Protein 1UHD (pdb70)

CATH classification: 2.40.40.20

Foldseek 3Di:
DDDDDCPDDDPDDDDPDDDPPDDD/DEDALVLCVLQPFDFQAKKWKAWPVPGDIDIDTYDHDPDPLDDDDDDPCPVVDDPQTDMDIGHDDDDDPVCVVVAFGWDFDADSSRHTDDTGRHD

Structure (mmCIF, N/CA/C/O backbone):
data_1UHD
#
_entry.id   1UHD
#
_cell.length_a   81.875
_cell.length_b   81.875
_cell.length_c   93.943
_cell.angle_alpha   90.00
_cell.angle_beta   90.00
_cell.angle_gamma   90.00
#
_symmetry.space_group_name_H-M   'I 4 2 2'
#
loop_
_entity.id
_entity.type
_entity.pdbx_description
1 polymer 'Aspartate 1-decarboxylase beta chain'
2 polymer 'Aspartate 1-decarboxylase alpha chain'
3 water water
#
loop_
_atom_site.group_PDB
_atom_site.id
_atom_site.type_symbol
_atom_site.label_atom_id
_atom_site.label_alt_id
_atom_site.label_comp_id
_atom_site.label_asym_id
_atom_site.label_entity_id
_atom_site.label_seq_id
_atom_site.pdbx_PDB_ins_code
_atom_site.Cartn_x
_atom_site.Cartn_y
_atom_site.Cartn_z
_atom_site.occupancy
_atom_site.B_iso_or_equiv
_atom_site.auth_seq_id
_atom_site.auth_comp_id
_atom_site.auth_asym_id
_atom_site.auth_atom_id
_atom_site.pdbx_PDB_model_num
ATOM 1 N N . MET A 1 1 ? 5.531 76.503 35.737 1.00 32.31 1 MET B N 1
ATOM 2 C CA . MET A 1 1 ? 5.695 76.219 34.281 1.00 32.09 1 MET B CA 1
ATOM 3 C C . MET A 1 1 ? 4.394 75.644 33.738 1.00 32.12 1 MET B C 1
ATOM 4 O O . MET A 1 1 ? 3.815 74.737 34.337 1.00 32.17 1 MET B O 1
ATOM 9 N N . THR A 1 2 ? 3.925 76.179 32.615 1.00 30.12 2 THR B N 1
ATOM 10 C CA . THR A 1 2 ? 2.693 75.692 32.009 1.00 29.97 2 THR B CA 1
ATOM 11 C C . THR A 1 2 ? 2.890 75.362 30.531 1.00 28.53 2 THR B C 1
ATOM 12 O O . THR A 1 2 ? 3.783 75.901 29.876 1.00 25.34 2 THR B O 1
ATOM 16 N N . PHE A 1 3 ? 2.044 74.471 30.022 1.00 26.73 3 PHE B N 1
ATOM 17 C CA . PHE A 1 3 ? 2.094 74.054 28.625 1.00 27.10 3 PHE B CA 1
ATOM 18 C C . PHE A 1 3 ? 0.690 74.100 28.047 1.00 27.65 3 PHE B C 1
ATOM 19 O O . PHE A 1 3 ? -0.278 73.802 28.745 1.00 29.25 3 PHE B O 1
ATOM 27 N N . GLU A 1 4 ? 0.574 74.480 26.778 1.00 25.16 4 GLU B N 1
ATOM 28 C CA . GLU A 1 4 ? -0.733 74.491 26.135 1.00 23.73 4 GLU B CA 1
ATOM 29 C C . GLU A 1 4 ? -1.031 73.034 25.825 1.00 21.16 4 GLU B C 1
ATOM 30 O O . GLU A 1 4 ? -0.231 72.352 25.181 1.00 21.23 4 GLU B O 1
ATOM 36 N N . MET A 1 5 ? -2.175 72.556 26.298 1.00 21.32 5 MET B N 1
ATOM 37 C CA . MET A 1 5 ? -2.575 71.172 26.087 1.00 21.36 5 MET B CA 1
ATOM 38 C C . MET A 1 5 ? -3.943 71.123 25.418 1.00 21.45 5 MET B C 1
ATOM 39 O O . MET A 1 5 ? -4.778 71.997 25.645 1.00 21.18 5 MET B O 1
ATOM 44 N N . LEU A 1 6 ? -4.169 70.105 24.595 1.00 23.14 6 LEU B N 1
ATOM 45 C CA . LEU A 1 6 ? -5.455 69.960 23.928 1.00 24.78 6 LEU B CA 1
ATOM 46 C C . LEU A 1 6 ? -6.507 69.801 25.024 1.00 26.50 6 LEU B C 1
ATOM 47 O O . LEU A 1 6 ? -6.474 68.831 25.789 1.00 24.32 6 LEU B O 1
ATOM 52 N N . TYR A 1 7 ? -7.428 70.757 25.099 1.00 25.56 7 TYR B N 1
ATOM 53 C CA . TYR A 1 7 ? -8.494 70.723 26.095 1.00 26.13 7 TYR B CA 1
ATOM 54 C C . TYR A 1 7 ? -9.691 69.952 25.538 1.00 25.91 7 TYR B C 1
ATOM 55 O O . TYR A 1 7 ? -10.201 69.031 26.179 1.00 23.38 7 TYR B O 1
ATOM 64 N N . SER A 1 8 ? -10.133 70.327 24.339 1.00 23.58 8 SER B N 1
ATOM 65 C CA . SER A 1 8 ? -11.252 69.652 23.692 1.00 23.52 8 SER B CA 1
ATOM 66 C C . SER A 1 8 ? -11.206 69.874 22.185 1.00 24.80 8 SER B C 1
ATOM 67 O O . SER A 1 8 ? -10.477 70.736 21.687 1.00 22.92 8 SER B O 1
ATOM 70 N N . LYS A 1 9 ? -11.980 69.086 21.456 1.00 23.90 9 LYS B N 1
ATOM 71 C CA . LYS A 1 9 ? -12.025 69.236 20.014 1.00 25.60 9 LYS B CA 1
ATOM 72 C C . LYS A 1 9 ? -13.288 68.637 19.444 1.00 25.07 9 LYS B C 1
ATOM 73 O O . LYS A 1 9 ? -13.813 67.644 19.955 1.00 25.73 9 LYS B O 1
ATOM 79 N N . ILE A 1 10 ? -13.780 69.273 18.391 1.00 23.34 10 ILE B N 1
ATOM 80 C CA . ILE A 1 10 ? -14.946 68.804 17.671 1.00 21.63 10 ILE B CA 1
ATOM 81 C C . ILE A 1 10 ? -14.320 68.362 16.361 1.00 23.44 10 ILE B C 1
ATOM 82 O O . ILE A 1 10 ? -13.798 69.183 15.593 1.00 20.50 10 ILE B O 1
ATOM 87 N N . HIS A 1 11 ? -14.364 67.057 16.122 1.00 24.45 11 HIS B N 1
ATOM 88 C CA . HIS A 1 11 ? -13.758 66.457 14.948 1.00 25.00 11 HIS B CA 1
ATOM 89 C C . HIS A 1 11 ? -14.657 66.292 13.727 1.00 27.22 11 HIS B C 1
ATOM 90 O O . HIS A 1 11 ? -15.730 65.685 13.793 1.00 26.93 11 HIS B O 1
ATOM 97 N N . ARG A 1 12 ? -14.189 66.847 12.611 1.00 26.07 12 ARG B N 1
ATOM 98 C CA . ARG A 1 12 ? -14.872 66.784 11.327 1.00 24.96 12 ARG B CA 1
ATOM 99 C C . ARG A 1 12 ? -16.317 67.273 11.271 1.00 26.57 12 ARG B C 1
ATOM 100 O O . ARG A 1 12 ? -17.204 66.568 10.783 1.00 24.62 12 ARG B O 1
ATOM 108 N N . ALA A 1 13 ? -16.544 68.491 11.755 1.00 26.05 13 ALA B N 1
ATOM 109 C CA . ALA A 1 13 ? -17.868 69.095 11.728 1.00 26.44 13 ALA B CA 1
ATOM 110 C C . ALA A 1 13 ? -18.042 69.749 10.360 1.00 26.86 13 ALA B C 1
ATOM 111 O O . ALA A 1 13 ? -17.061 69.987 9.657 1.00 26.62 13 ALA B O 1
ATOM 113 N N . THR A 1 14 ? -19.283 70.036 9.979 1.00 23.52 14 THR B N 1
ATOM 114 C CA . THR A 1 14 ? -19.538 70.652 8.686 1.00 24.53 14 THR B CA 1
ATOM 115 C C . THR A 1 14 ? -19.965 72.107 8.813 1.00 23.61 14 THR B C 1
ATOM 116 O O . THR A 1 14 ? -20.828 72.440 9.626 1.00 22.59 14 THR B O 1
ATOM 120 N N . ILE A 1 15 ? -19.336 72.972 8.018 1.00 23.51 15 ILE B N 1
ATOM 121 C CA . ILE A 1 15 ? -19.671 74.393 8.015 1.00 22.09 15 ILE B CA 1
ATOM 122 C C . ILE A 1 15 ? -21.018 74.507 7.307 1.00 22.29 15 ILE B C 1
ATOM 123 O O . ILE A 1 15 ? -21.139 74.167 6.128 1.00 19.07 15 ILE B O 1
ATOM 128 N N . THR A 1 16 ? -22.029 74.992 8.020 1.00 23.53 16 THR B N 1
ATOM 129 C CA . THR A 1 16 ? -23.360 75.113 7.437 1.00 23.90 16 THR B CA 1
ATOM 130 C C . THR A 1 16 ? -23.650 76.497 6.871 1.00 24.34 16 THR B C 1
ATOM 131 O O . THR A 1 16 ? -24.579 76.667 6.083 1.00 25.91 16 THR B O 1
ATOM 135 N N . ASP A 1 17 ? -22.853 77.486 7.259 1.00 24.27 17 ASP B N 1
ATOM 136 C CA . ASP A 1 17 ? -23.064 78.839 6.767 1.00 26.65 17 ASP B CA 1
ATOM 137 C C . ASP A 1 17 ? -21.830 79.713 6.978 1.00 26.66 17 ASP B C 1
ATOM 138 O O . ASP A 1 17 ? -20.967 79.395 7.792 1.00 25.61 17 ASP B O 1
ATOM 143 N N . ALA A 1 18 ? -21.752 80.811 6.231 1.00 27.66 18 ALA B N 1
ATOM 144 C CA . ALA A 1 18 ? -20.638 81.751 6.339 1.00 29.18 18 ALA B CA 1
ATOM 145 C C . ALA A 1 18 ? -21.187 83.163 6.180 1.00 29.48 18 ALA B C 1
ATOM 146 O O . ALA A 1 18 ? -22.071 83.400 5.360 1.00 31.08 18 ALA B O 1
ATOM 148 N N . ASN A 1 19 ? -20.662 84.095 6.969 1.00 29.44 19 ASN B N 1
ATOM 149 C CA . ASN A 1 19 ? -21.120 85.479 6.931 1.00 29.49 19 ASN B CA 1
ATOM 150 C C . ASN A 1 19 ? -19.938 86.447 6.970 1.00 27.59 19 ASN B C 1
ATOM 151 O O . ASN A 1 19 ? -19.497 86.861 8.046 1.00 28.10 19 ASN B O 1
ATOM 156 N N . LEU A 1 20 ? -19.430 86.813 5.798 1.00 26.66 20 LEU B N 1
ATOM 157 C CA . LEU A 1 20 ? -18.289 87.721 5.722 1.00 27.07 20 LEU B CA 1
ATOM 158 C C . LEU A 1 20 ? -18.524 89.053 6.427 1.00 29.31 20 LEU B C 1
ATOM 159 O O . LEU A 1 20 ? -17.684 89.513 7.198 1.00 29.32 20 LEU B O 1
ATOM 164 N N . ASN A 1 21 ? -19.663 89.677 6.163 1.00 31.60 21 ASN B N 1
ATOM 165 C CA . ASN A 1 21 ? -19.945 90.969 6.768 1.00 36.39 21 ASN B CA 1
ATOM 166 C C . ASN A 1 21 ? -20.820 90.911 8.014 1.00 39.67 21 ASN B C 1
ATOM 167 O O . ASN A 1 21 ? -21.713 91.737 8.211 1.00 39.40 21 ASN B O 1
ATOM 172 N N . TYR A 1 22 ? -20.535 89.929 8.861 1.00 42.94 22 TYR B N 1
ATOM 173 C CA . TYR A 1 22 ? -21.251 89.739 10.114 1.00 47.30 22 TYR B CA 1
ATOM 174 C C . TYR A 1 22 ? -21.079 90.980 10.986 1.00 49.95 22 TYR B C 1
ATOM 175 O O . TYR A 1 22 ? -20.066 91.677 10.895 1.00 49.91 22 TYR B O 1
ATOM 184 N N . ILE A 1 23 ? -22.070 91.254 11.828 1.00 52.09 23 ILE B N 1
ATOM 185 C CA . ILE A 1 23 ? -22.008 92.403 12.722 1.00 53.87 23 ILE B CA 1
ATOM 186 C C . ILE A 1 23 ? -22.342 91.960 14.144 1.00 54.99 23 ILE B C 1
ATOM 187 O O . ILE A 1 23 ? -23.427 91.438 14.401 1.00 55.42 23 ILE B O 1
ATOM 192 N N . GLY A 1 24 ? -21.396 92.160 15.060 1.00 55.94 24 GLY B N 1
ATOM 193 C CA . GLY A 1 24 ? -21.606 91.776 16.446 1.00 56.61 24 GLY B CA 1
ATOM 194 C C . GLY A 1 24 ? -20.326 91.367 17.155 1.00 57.28 24 GLY B C 1
ATOM 195 O O . GLY A 1 24 ? -19.264 91.310 16.497 1.00 57.99 24 GLY B O 1
ATOM 202 N N . ILE B 2 2 ? -16.867 82.233 15.101 1.00 25.01 26 ILE A N 1
ATOM 203 C CA . ILE B 2 2 ? -17.534 81.013 14.699 1.00 23.53 26 ILE A CA 1
ATOM 204 C C . ILE B 2 2 ? -18.695 80.699 15.628 1.00 24.42 26 ILE A C 1
ATOM 205 O O . ILE B 2 2 ? -18.523 80.521 16.838 1.00 24.88 26 ILE A O 1
ATOM 210 N N . THR B 2 3 ? -19.888 80.669 15.045 1.00 25.74 27 THR A N 1
ATOM 211 C CA . THR B 2 3 ? -21.099 80.378 15.793 1.00 26.19 27 THR A CA 1
ATOM 212 C C . THR B 2 3 ? -21.300 78.873 15.798 1.00 25.00 27 THR A C 1
ATOM 213 O O . THR B 2 3 ? -21.443 78.251 14.745 1.00 25.01 27 THR A O 1
ATOM 217 N N . ILE B 2 4 ? -21.292 78.292 16.991 1.00 24.16 28 ILE A N 1
ATOM 218 C CA . ILE B 2 4 ? -21.460 76.856 17.145 1.00 24.83 28 ILE A CA 1
ATOM 219 C C . ILE B 2 4 ? -22.705 76.538 17.967 1.00 26.10 28 ILE A C 1
ATOM 220 O O . ILE B 2 4 ? -22.986 77.201 18.962 1.00 24.56 28 ILE A O 1
ATOM 225 N N . ASP B 2 5 ? -23.441 75.522 17.532 1.00 28.21 29 ASP A N 1
ATOM 226 C CA . ASP B 2 5 ? -24.647 75.079 18.221 1.00 31.37 29 ASP A CA 1
ATOM 227 C C . ASP B 2 5 ? -24.307 74.986 19.708 1.00 31.63 29 ASP A C 1
ATOM 228 O O . ASP B 2 5 ? -23.485 74.162 20.109 1.00 31.54 29 ASP A O 1
ATOM 233 N N . GLU B 2 6 ? -24.927 75.842 20.519 1.00 33.30 30 GLU A N 1
ATOM 234 C CA . GLU B 2 6 ? -24.656 75.863 21.954 1.00 35.21 30 GLU A CA 1
ATOM 235 C C . GLU B 2 6 ? -24.675 74.480 22.587 1.00 34.94 30 GLU A C 1
ATOM 236 O O . GLU B 2 6 ? -23.920 74.209 23.520 1.00 34.85 30 GLU A O 1
ATOM 242 N N . ASP B 2 7 ? -25.526 73.602 22.072 1.00 35.59 31 ASP A N 1
ATOM 243 C CA . ASP B 2 7 ? -25.622 72.247 22.601 1.00 35.87 31 ASP A CA 1
ATOM 244 C C . ASP B 2 7 ? -24.386 71.439 22.216 1.00 35.20 31 ASP A C 1
ATOM 245 O O . ASP B 2 7 ? -23.946 70.560 22.958 1.00 32.72 31 ASP A O 1
ATOM 250 N N . LEU B 2 8 ? -23.824 71.742 21.051 1.00 34.03 32 LEU A N 1
ATOM 251 C CA . LEU B 2 8 ? -22.629 71.048 20.586 1.00 33.45 32 LEU A CA 1
ATOM 252 C C . LEU B 2 8 ? -21.431 71.60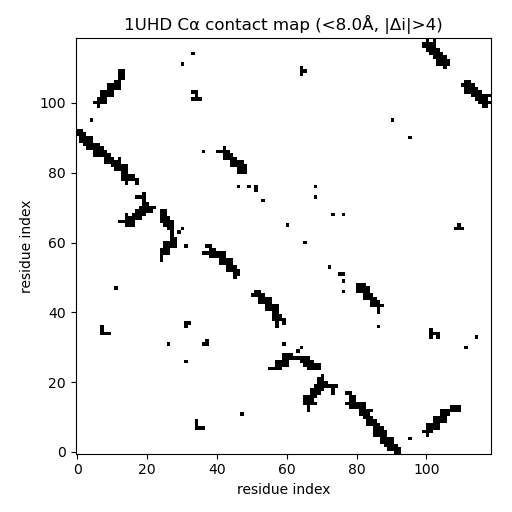7 21.349 1.00 31.51 32 LEU A C 1
ATOM 253 O O . LEU B 2 8 ? -20.561 70.865 21.799 1.00 29.82 32 LEU A O 1
ATOM 258 N N . A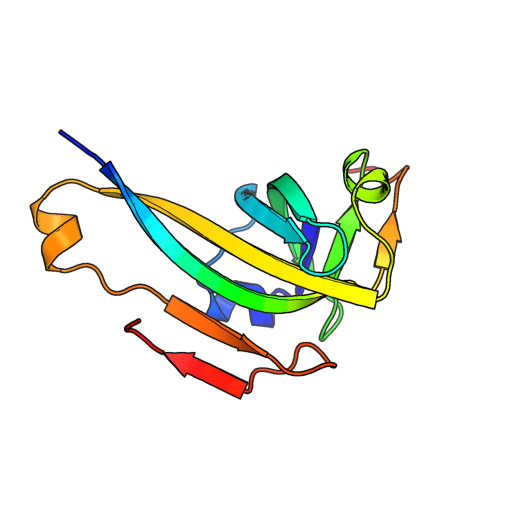LA B 2 9 ? -21.403 72.926 21.496 1.00 31.58 33 ALA A N 1
ATOM 259 C CA . ALA B 2 9 ? -20.321 73.594 22.206 1.00 32.26 33 ALA A CA 1
ATOM 260 C C . ALA B 2 9 ? -20.196 73.061 23.630 1.00 32.73 33 ALA A C 1
ATOM 261 O O . ALA B 2 9 ? -19.094 72.768 24.102 1.00 31.05 33 ALA A O 1
ATOM 263 N N . LYS B 2 10 ? -21.335 72.937 24.308 1.00 34.40 34 LYS A N 1
ATOM 264 C CA . LYS B 2 10 ? -21.367 72.443 25.682 1.00 35.00 34 LYS A CA 1
ATOM 265 C C . LYS B 2 10 ? -20.696 71.079 25.799 1.00 34.09 34 LYS A C 1
ATOM 266 O O . LYS B 2 10 ? -19.938 70.832 26.733 1.00 33.77 34 LYS A O 1
ATOM 272 N N . LEU B 2 11 ? -20.974 70.197 24.846 1.00 34.66 35 LEU A N 1
ATOM 273 C CA . LEU B 2 11 ? -20.388 68.861 24.852 1.00 33.96 35 LEU A CA 1
ATOM 274 C C . LEU B 2 11 ? -18.869 68.910 24.737 1.00 34.28 35 LEU A C 1
ATOM 275 O O . LEU B 2 11 ? -18.170 68.025 25.234 1.00 32.06 35 LEU A O 1
ATOM 280 N N . ALA B 2 12 ? -18.363 69.947 24.077 1.00 32.59 36 ALA A N 1
ATOM 281 C CA . ALA B 2 12 ? -16.928 70.114 23.903 1.00 32.22 36 ALA A CA 1
ATOM 282 C C . ALA B 2 12 ? -16.379 71.054 24.967 1.00 31.48 36 ALA A C 1
ATOM 283 O O . ALA B 2 12 ? -15.221 71.468 24.914 1.00 32.75 36 ALA A O 1
ATOM 285 N N . LYS B 2 13 ? -17.222 71.388 25.936 1.00 31.78 37 LYS A N 1
ATOM 286 C CA . LYS B 2 13 ? -16.845 72.276 27.026 1.00 29.93 37 LYS A CA 1
ATOM 287 C C . LYS B 2 13 ? -16.299 73.621 26.547 1.00 29.36 37 LYS A C 1
ATOM 288 O O . LYS B 2 13 ? -15.405 74.197 27.162 1.00 29.22 37 LYS A O 1
ATOM 294 N N . LEU B 2 14 ? -16.845 74.121 25.445 1.00 27.72 38 LEU A N 1
ATOM 295 C CA . LEU B 2 14 ? -16.421 75.407 24.913 1.00 27.87 38 LEU A CA 1
ATOM 296 C C . LEU B 2 14 ? -17.252 76.502 25.565 1.00 28.16 38 LEU A C 1
ATOM 297 O O . LEU B 2 14 ? -18.451 76.332 25.762 1.00 29.61 38 LE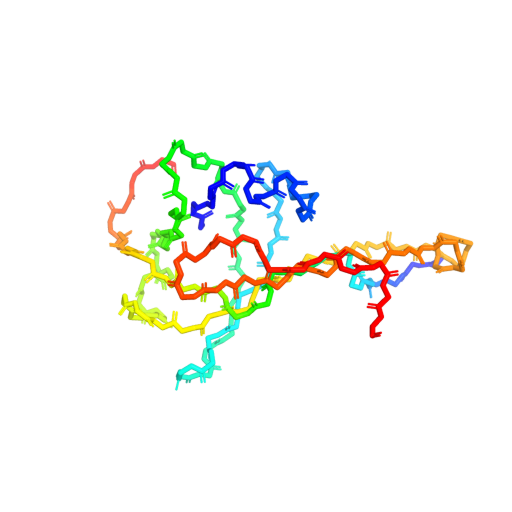U A O 1
ATOM 302 N N . ARG B 2 15 ? -16.615 77.616 25.909 1.00 27.02 39 ARG A N 1
ATOM 303 C CA . ARG B 2 15 ? -17.326 78.733 26.521 1.00 28.09 39 ARG A CA 1
ATOM 304 C C . ARG B 2 15 ? -17.444 79.843 25.483 1.00 28.57 39 ARG A C 1
ATOM 305 O O . ARG B 2 15 ? -16.613 79.940 24.576 1.00 26.49 39 ARG A O 1
ATOM 313 N N . GLU B 2 16 ? -18.472 80.677 25.589 1.00 26.98 40 GLU A N 1
ATOM 314 C CA . GLU B 2 16 ? -18.603 81.744 24.610 1.00 26.31 40 GLU A CA 1
ATOM 315 C C . GLU B 2 16 ? -17.443 82.705 24.803 1.00 24.98 40 GLU A C 1
ATOM 316 O O . GLU B 2 16 ? -17.146 83.105 25.928 1.00 23.95 40 GLU A O 1
ATOM 322 N N . GLY B 2 17 ? -16.778 83.053 23.705 1.00 22.85 41 GLY A N 1
ATOM 323 C CA . GLY B 2 17 ? -15.643 83.957 23.779 1.00 22.15 41 GLY A CA 1
ATOM 324 C C . GLY B 2 17 ? -14.316 83.225 23.899 1.00 21.56 41 GLY A C 1
ATOM 325 O O . GLY B 2 17 ? -13.255 83.852 23.876 1.00 22.12 41 GLY A O 1
ATOM 326 N N . MET B 2 18 ? -14.372 81.899 24.021 1.00 20.06 42 MET A N 1
ATOM 327 C CA . MET B 2 18 ? -13.166 81.079 24.148 1.00 20.58 42 MET A CA 1
ATOM 328 C C . MET B 2 18 ? -12.433 80.980 22.807 1.00 20.06 42 MET A C 1
ATOM 329 O O . MET B 2 18 ? -13.032 80.656 21.777 1.00 19.71 42 MET A O 1
ATOM 334 N N . LYS B 2 19 ? -11.137 81.263 22.823 1.00 20.53 43 LYS A N 1
ATOM 335 C CA . LYS B 2 19 ? -10.344 81.194 21.599 1.00 21.29 43 LYS A CA 1
ATOM 336 C C . LYS B 2 19 ? -10.229 79.745 21.140 1.00 20.45 43 LYS A C 1
ATOM 337 O O . LYS B 2 19 ? -9.944 78.858 21.939 1.00 20.21 43 LYS A O 1
ATOM 343 N N . VAL B 2 20 ? -10.458 79.510 19.852 1.00 20.13 44 VAL A N 1
ATOM 344 C CA . VAL B 2 20 ? -10.348 78.169 19.296 1.00 18.78 44 VAL A CA 1
ATOM 345 C C . VAL B 2 20 ? -9.600 78.176 17.963 1.00 19.80 44 VAL A C 1
ATOM 346 O O . VAL B 2 20 ? -9.603 79.173 17.242 1.00 15.93 44 VAL A O 1
ATOM 350 N N . GLU B 2 21 ? -8.962 77.053 17.651 1.00 19.27 45 GLU A N 1
ATOM 351 C CA . GLU B 2 21 ? -8.236 76.909 16.399 1.00 20.05 45 GLU A CA 1
ATOM 352 C C . GLU B 2 21 ? -9.161 76.172 15.452 1.00 19.12 45 GLU A C 1
ATOM 353 O O . GLU B 2 21 ? -9.793 75.185 15.831 1.00 20.02 45 GLU A O 1
ATOM 359 N N . ILE B 2 22 ? -9.240 76.651 14.219 1.00 16.95 46 ILE A N 1
ATOM 360 C CA . ILE B 2 22 ? -10.090 76.032 13.218 1.00 16.71 46 ILE A CA 1
ATOM 361 C C . ILE B 2 22 ? -9.175 75.531 12.108 1.00 16.40 46 ILE A C 1
ATOM 362 O O . ILE B 2 22 ? -8.311 76.275 11.638 1.00 16.88 46 ILE A O 1
ATOM 367 N N . VAL B 2 23 ? -9.334 74.274 11.708 1.00 14.74 47 VAL A N 1
ATOM 368 C CA . VAL B 2 23 ? -8.542 73.745 10.601 1.00 14.98 47 VAL A CA 1
ATOM 369 C C . VAL B 2 23 ? -9.527 73.142 9.610 1.00 15.41 47 VAL A C 1
ATOM 370 O O . VAL B 2 23 ? -10.369 72.323 9.973 1.00 17.45 47 VAL A O 1
ATOM 374 N N . ASP B 2 24 ? -9.425 73.578 8.363 1.00 14.40 48 ASP A N 1
ATOM 375 C CA . ASP B 2 24 ? -10.319 73.141 7.293 1.00 14.96 48 ASP A CA 1
ATOM 376 C C . ASP B 2 24 ? -9.681 71.984 6.541 1.00 14.61 48 ASP A C 1
ATOM 377 O O . ASP B 2 24 ? -8.647 72.142 5.894 1.00 13.21 48 ASP A O 1
ATOM 382 N N . VAL B 2 25 ? -10.304 70.817 6.642 1.00 14.86 49 VAL A N 1
ATOM 383 C CA . VAL B 2 25 ? -9.820 69.610 5.985 1.00 17.49 49 VAL A CA 1
ATOM 384 C C . VAL B 2 25 ? -9.838 69.693 4.457 1.00 15.34 49 VAL A C 1
ATOM 385 O O . VAL B 2 25 ? -8.952 69.161 3.790 1.00 17.33 49 VAL A O 1
ATOM 389 N N . ASN B 2 26 ? -10.851 70.355 3.910 1.00 14.71 50 ASN A N 1
ATOM 390 C CA . ASN B 2 26 ? -10.986 70.496 2.460 1.00 15.79 50 ASN A CA 1
ATOM 391 C C . ASN B 2 26 ? -9.866 71.306 1.827 1.00 13.39 50 ASN A C 1
ATOM 392 O O . ASN B 2 26 ? -9.250 70.881 0.846 1.00 12.91 50 ASN A O 1
ATOM 397 N N . ASN B 2 27 ? -9.611 72.482 2.387 1.00 14.07 51 ASN A N 1
ATOM 398 C CA . ASN B 2 27 ? -8.609 73.374 1.816 1.00 12.22 51 ASN A CA 1
ATOM 399 C C . ASN B 2 27 ? -7.315 73.540 2.601 1.00 13.15 51 ASN A C 1
ATOM 400 O O . ASN B 2 27 ? -6.397 74.220 2.136 1.00 11.75 51 ASN A O 1
ATOM 405 N N . GLY B 2 28 ? -7.243 72.942 3.786 1.00 11.42 52 GLY A N 1
ATOM 406 C CA . GLY B 2 28 ? -6.033 73.031 4.582 1.00 12.23 52 GLY A CA 1
ATOM 407 C C . GLY B 2 28 ? -5.802 74.322 5.354 1.00 13.09 52 GLY A C 1
ATOM 408 O O . GLY B 2 28 ? -4.779 74.455 6.024 1.00 10.78 52 GLY A O 1
ATOM 409 N N . GLU B 2 29 ? -6.728 75.278 5.262 1.00 12.08 53 GLU A N 1
ATOM 410 C CA . GLU B 2 29 ? -6.576 76.534 5.991 1.00 13.95 53 GLU A CA 1
ATOM 411 C C . GLU B 2 29 ? -6.595 76.305 7.502 1.00 15.99 53 GLU A C 1
ATOM 412 O O . GLU B 2 29 ? -7.352 75.471 8.007 1.00 13.64 53 GLU A O 1
ATOM 418 N N . ARG B 2 30 ? -5.760 77.060 8.211 1.00 14.29 54 ARG A N 1
ATOM 419 C CA . ARG B 2 30 ? -5.664 76.972 9.661 1.00 13.79 54 ARG A CA 1
ATOM 420 C C . ARG B 2 30 ? -5.720 78.404 10.195 1.00 15.14 54 ARG A C 1
ATOM 421 O O . ARG B 2 30 ? -4.945 79.262 9.764 1.00 11.16 54 ARG A O 1
ATOM 429 N N . PHE B 2 31 ? -6.667 78.675 11.091 1.00 15.30 55 PHE A N 1
ATOM 430 C CA . PHE B 2 31 ? -6.803 80.011 11.667 1.00 15.26 55 PHE A CA 1
ATOM 431 C C . PHE B 2 31 ? -7.400 79.946 13.064 1.00 16.62 55 PHE A C 1
ATOM 432 O O . PHE B 2 31 ? -7.880 78.900 13.489 1.00 14.70 55 PHE A O 1
ATOM 440 N N . SER B 2 32 ? -7.337 81.067 13.777 1.00 14.62 56 SER A N 1
ATOM 441 C CA . SER B 2 32 ? -7.873 81.156 15.129 1.00 17.31 56 SER A CA 1
ATOM 442 C C . SER B 2 32 ? -9.029 82.140 15.143 1.00 14.49 56 SER A C 1
ATOM 443 O O . SER B 2 32 ? -9.044 83.086 14.371 1.00 16.88 56 SER A O 1
ATOM 446 N N . THR B 2 33 ? -9.990 81.910 16.030 1.00 15.86 57 THR A N 1
ATOM 447 C CA . THR B 2 33 ? -11.122 82.813 16.185 1.00 17.40 57 THR A CA 1
ATOM 448 C C . THR B 2 33 ? -11.713 82.524 17.568 1.00 18.93 57 THR A C 1
ATOM 449 O O . THR B 2 33 ? -11.050 81.897 18.389 1.00 19.10 57 THR A O 1
ATOM 453 N N . TYR B 2 34 ? -12.921 82.997 17.853 1.00 20.60 58 TYR A N 1
ATOM 454 C CA . TYR B 2 34 ? -13.512 82.722 19.158 1.00 18.92 58 TYR A CA 1
ATOM 455 C C . TYR B 2 34 ? -14.921 82.148 19.001 1.00 21.07 58 TYR A C 1
ATOM 456 O O . TYR B 2 34 ? -15.562 82.307 17.960 1.00 20.49 58 TYR A O 1
ATOM 465 N N . VAL B 2 35 ? -15.387 81.455 20.031 1.00 20.84 59 VAL A N 1
ATOM 466 C CA . VAL B 2 35 ? -16.696 80.818 19.998 1.00 21.39 59 VAL A CA 1
ATOM 467 C C . VAL B 2 35 ? -17.885 81.718 20.331 1.00 22.70 59 VAL A C 1
ATOM 468 O O . VAL B 2 35 ? -17.838 82.519 21.268 1.00 21.09 59 VAL A O 1
ATOM 472 N N . ILE B 2 36 ? -18.943 81.567 19.540 1.00 24.75 60 ILE A N 1
ATOM 473 C CA . ILE B 2 36 ? -20.200 82.278 19.737 1.00 26.84 60 ILE A CA 1
ATOM 474 C C . ILE B 2 36 ? -21.232 81.159 19.831 1.00 28.47 60 ILE A C 1
ATOM 475 O O . ILE B 2 36 ? -21.319 80.316 18.938 1.00 28.42 60 ILE A O 1
ATOM 480 N N . LEU B 2 37 ? -21.992 81.138 20.923 1.00 30.29 61 LEU A N 1
ATOM 481 C CA . LEU B 2 37 ? -23.003 80.105 21.137 1.00 31.11 61 LEU A CA 1
ATOM 482 C C . LEU B 2 37 ? -24.213 80.303 20.232 1.00 32.12 61 LEU A C 1
ATOM 483 O O . LEU B 2 37 ? -24.891 81.330 20.295 1.00 31.65 61 LEU A O 1
ATOM 488 N N . GLY B 2 38 ? -24.478 79.310 19.389 1.00 32.55 62 GLY A N 1
ATOM 489 C CA . GLY B 2 38 ? -25.598 79.401 18.472 1.00 35.80 62 GLY A CA 1
ATOM 490 C C . GLY B 2 38 ? -26.893 78.851 19.032 1.00 37.94 62 GLY A C 1
ATOM 491 O O . GLY B 2 38 ? -26.887 78.017 19.938 1.00 37.37 62 GLY A O 1
ATOM 492 N N . LYS B 2 39 ? -28.010 79.322 18.485 1.00 40.68 63 LYS A N 1
ATOM 493 C CA . LYS B 2 39 ? -29.327 78.881 18.926 1.00 43.50 63 LYS A CA 1
ATOM 494 C C . LYS B 2 39 ? -29.942 77.914 17.922 1.00 43.74 63 LYS A C 1
ATOM 495 O O . LYS B 2 39 ? -30.925 77.237 18.223 1.00 45.11 63 LYS A O 1
ATOM 501 N N . LYS B 2 40 ? -29.362 77.852 16.728 1.00 43.26 64 LYS A N 1
ATOM 502 C CA . LYS B 2 40 ? -29.857 76.952 15.693 1.00 43.33 64 LYS A CA 1
ATOM 503 C C . LYS B 2 40 ? -29.189 75.585 15.816 1.00 43.34 64 LYS A C 1
ATOM 504 O O . LYS B 2 40 ? -27.966 75.483 15.913 1.00 42.55 64 LYS A O 1
ATOM 510 N N . ARG B 2 41 ? -30.005 74.538 15.811 1.00 42.65 65 ARG A N 1
ATOM 511 C CA . ARG B 2 41 ? -29.519 73.170 15.932 1.00 42.92 65 ARG A CA 1
ATOM 512 C C . ARG B 2 41 ? -28.628 72.732 14.768 1.00 41.27 65 ARG A C 1
ATOM 513 O O . ARG B 2 41 ? -28.980 72.911 13.602 1.00 41.10 65 ARG A O 1
ATOM 521 N N . GLY B 2 42 ? -27.475 72.155 15.104 1.00 39.72 66 GLY A N 1
ATOM 522 C CA . GLY B 2 42 ? -26.542 71.674 14.099 1.00 38.59 66 GLY A CA 1
ATOM 523 C C . GLY B 2 42 ? -25.850 72.746 13.278 1.00 37.73 66 GLY A C 1
ATOM 524 O O . GLY B 2 42 ? -25.228 72.451 12.255 1.00 37.23 66 GLY A O 1
ATOM 525 N N . GLU B 2 43 ? -25.942 73.989 13.732 1.00 36.35 67 GLU A N 1
ATOM 526 C CA . GLU B 2 43 ? -25.339 75.106 13.019 1.00 35.65 67 GLU A CA 1
ATOM 527 C C . GLU B 2 43 ? -23.864 75.347 13.331 1.00 32.63 67 GLU A C 1
ATOM 528 O O . GLU B 2 43 ? -23.435 75.284 14.480 1.00 32.64 67 GLU A O 1
ATOM 534 N N . ILE B 2 44 ? -23.100 75.616 12.280 1.00 29.73 68 ILE A N 1
ATOM 535 C CA . ILE B 2 44 ? -21.686 75.940 12.390 1.00 27.09 68 ILE A CA 1
ATOM 536 C C . ILE B 2 44 ? -21.463 77.004 11.329 1.00 25.08 68 ILE A C 1
ATOM 537 O O . ILE B 2 44 ? -21.287 76.702 10.150 1.00 26.05 68 ILE A O 1
ATOM 542 N N . CYS B 2 45 ? -21.494 78.257 11.770 1.00 24.22 69 CYS A N 1
ATOM 543 C CA . CYS B 2 45 ? -21.357 79.401 10.885 1.00 25.01 69 CYS A CA 1
ATOM 544 C C . CYS B 2 45 ? -20.090 80.213 11.125 1.00 23.54 69 CYS A C 1
ATOM 545 O O . CYS B 2 45 ? -19.829 80.658 12.245 1.00 24.52 69 CYS A O 1
ATOM 548 N N . VAL B 2 46 ? -19.307 80.406 10.066 1.00 23.54 70 VAL A N 1
ATOM 549 C CA . VAL B 2 46 ? -18.074 81.186 10.163 1.00 22.06 70 VAL A CA 1
ATOM 550 C C . VAL B 2 46 ? -18.377 82.638 9.780 1.00 22.68 70 VAL A C 1
ATOM 551 O O . VAL B 2 46 ? -18.822 82.923 8.665 1.00 22.47 70 VAL A O 1
ATOM 555 N N . ASN B 2 47 ? -18.131 83.545 10.721 1.00 23.75 71 ASN A N 1
ATOM 556 C CA . ASN B 2 47 ? -18.401 84.967 10.537 1.00 25.65 71 ASN A CA 1
ATOM 557 C C . ASN B 2 47 ? -17.147 85.831 10.435 1.00 25.17 71 ASN A C 1
ATOM 558 O O . ASN B 2 47 ? -16.079 85.466 10.929 1.00 27.15 71 ASN A O 1
ATOM 563 N N . GLY B 2 48 ? -17.288 86.991 9.803 1.00 24.06 72 GLY A N 1
ATOM 564 C CA . GLY B 2 48 ? -16.164 87.901 9.673 1.00 23.24 72 GLY A CA 1
ATOM 565 C C . GLY B 2 48 ? -15.181 87.550 8.571 1.00 21.52 72 GLY A C 1
ATOM 566 O O . GLY B 2 48 ? -15.515 86.842 7.624 1.00 20.40 72 GLY A O 1
ATOM 567 N N . ALA B 2 49 ? -13.962 88.060 8.705 1.00 21.14 73 ALA A N 1
ATOM 568 C CA . ALA B 2 49 ? -12.900 87.822 7.734 1.00 19.96 73 ALA A CA 1
ATOM 569 C C . ALA B 2 49 ? -12.630 86.339 7.498 1.00 17.98 73 ALA A C 1
ATOM 570 O O . ALA B 2 49 ? -12.195 85.944 6.414 1.00 17.93 73 ALA A O 1
ATOM 572 N N . ALA B 2 50 ? -12.893 85.516 8.509 1.00 17.38 74 ALA A N 1
ATOM 573 C CA . ALA B 2 50 ? -12.661 84.076 8.403 1.00 17.95 74 ALA A CA 1
ATOM 574 C C . ALA B 2 50 ? -13.503 83.420 7.320 1.00 16.67 74 ALA A C 1
ATOM 575 O O . ALA B 2 50 ? -13.154 82.346 6.824 1.00 16.97 74 ALA A O 1
ATOM 577 N N . ALA B 2 51 ? -14.614 84.052 6.949 1.00 17.54 75 ALA A N 1
ATOM 578 C CA . ALA B 2 51 ? -15.478 83.488 5.908 1.00 17.71 75 ALA A CA 1
ATOM 579 C C . ALA B 2 51 ? -14.686 83.264 4.623 1.00 17.71 75 ALA A C 1
ATOM 580 O O . ALA B 2 51 ? -15.005 82.389 3.832 1.00 18.07 75 ALA A O 1
ATOM 582 N N . ARG B 2 52 ? -13.643 84.058 4.420 1.00 17.21 76 ARG A N 1
ATOM 583 C CA . ARG B 2 52 ? -12.835 83.922 3.213 1.00 17.04 76 ARG 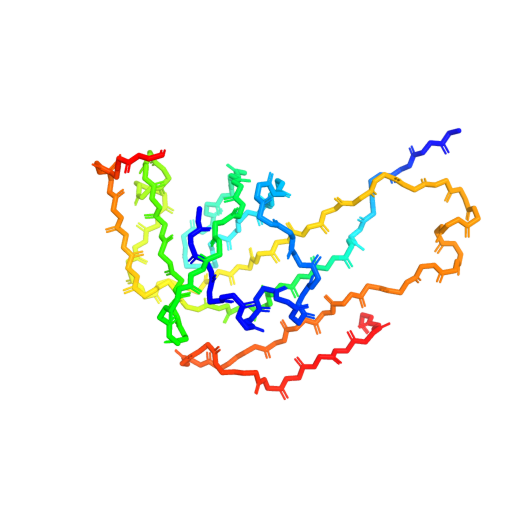A CA 1
ATOM 584 C C . ARG B 2 52 ? -11.886 82.716 3.271 1.00 17.22 76 ARG A C 1
ATOM 585 O O . ARG B 2 52 ? -11.281 82.352 2.261 1.00 16.60 76 ARG A O 1
ATOM 593 N N . LYS B 2 53 ? -11.777 82.090 4.442 1.00 14.12 77 LYS A N 1
ATOM 594 C CA . LYS B 2 53 ? -10.891 80.936 4.621 1.00 16.47 77 LYS A CA 1
ATOM 595 C C . LYS B 2 53 ? -11.617 79.590 4.514 1.00 17.09 77 LYS A C 1
ATOM 596 O O . LYS B 2 53 ? -10.997 78.529 4.655 1.00 15.52 77 LYS A O 1
ATOM 602 N N . VAL B 2 54 ? -12.926 79.625 4.286 1.00 16.45 78 VAL A N 1
ATOM 603 C CA . VAL B 2 54 ? -13.698 78.391 4.202 1.00 15.96 78 VAL A CA 1
ATOM 604 C C . VAL B 2 54 ? -14.805 78.493 3.165 1.00 18.49 78 VAL A C 1
ATOM 605 O O . VAL B 2 54 ? -15.073 79.571 2.634 1.00 16.96 78 VAL A O 1
ATOM 609 N N . ALA B 2 55 ? -15.429 77.356 2.869 1.00 17.16 79 ALA A N 1
ATOM 610 C CA . ALA B 2 55 ? -16.547 77.313 1.935 1.00 18.73 79 ALA A CA 1
ATOM 611 C C . ALA B 2 55 ? -17.646 76.559 2.673 1.00 19.01 79 ALA A C 1
ATOM 612 O O . ALA B 2 55 ? -17.367 75.643 3.450 1.00 17.32 79 ALA A O 1
ATOM 614 N N . ILE B 2 56 ? -18.893 76.959 2.469 1.00 20.15 80 ILE A N 1
ATOM 615 C CA . ILE B 2 56 ? -19.987 76.266 3.134 1.00 22.41 80 ILE A CA 1
ATOM 616 C C . ILE B 2 56 ? -19.899 74.805 2.697 1.00 21.72 80 ILE A C 1
ATOM 617 O O . ILE B 2 56 ? -19.695 74.519 1.520 1.00 23.50 80 ILE A O 1
ATOM 622 N N . GLY B 2 57 ? -20.009 73.885 3.649 1.00 20.72 81 GLY A N 1
ATOM 623 C CA . GLY B 2 57 ? -19.929 72.477 3.309 1.00 21.58 81 GLY A CA 1
ATOM 624 C C . GLY B 2 57 ? -18.583 71.842 3.621 1.00 21.48 81 GLY A C 1
ATOM 625 O O . GLY B 2 57 ? -18.454 70.617 3.586 1.00 17.39 81 GLY A O 1
ATOM 626 N N . ASP B 2 58 ? -17.572 72.658 3.922 1.00 19.51 82 ASP A N 1
ATOM 627 C CA . ASP B 2 58 ? -16.255 72.116 4.239 1.00 20.06 82 ASP A CA 1
ATOM 628 C C . ASP B 2 58 ? -16.292 71.390 5.575 1.00 19.73 82 ASP A C 1
ATOM 629 O O . ASP B 2 58 ? -17.082 71.726 6.459 1.00 21.52 82 ASP A O 1
ATOM 634 N N . VAL B 2 59 ? -15.419 70.400 5.712 1.00 19.61 83 VAL A N 1
ATOM 635 C CA . VAL B 2 59 ? -15.299 69.645 6.951 1.00 20.17 83 VAL A CA 1
ATOM 636 C C . VAL B 2 59 ? -14.199 70.341 7.749 1.00 19.93 83 VAL A C 1
ATOM 637 O O . VAL B 2 59 ? -13.122 70.625 7.213 1.00 18.11 83 VAL A O 1
ATOM 641 N N . VAL B 2 60 ? -14.469 70.631 9.016 1.00 20.51 84 VAL A N 1
ATOM 642 C CA . VAL B 2 60 ? -13.487 71.305 9.850 1.00 20.72 84 VAL A CA 1
ATOM 643 C C . VAL B 2 60 ? -13.265 70.632 11.189 1.00 22.42 84 VAL A C 1
ATOM 644 O O . VAL B 2 60 ? -14.074 69.825 11.657 1.00 21.88 84 VAL A O 1
ATOM 648 N N . ILE B 2 61 ? -12.146 70.983 11.801 1.00 19.32 85 ILE A N 1
ATOM 649 C CA . ILE B 2 61 ? -11.804 70.465 13.105 1.00 20.40 85 ILE A CA 1
ATOM 650 C C . ILE B 2 61 ? -11.640 71.693 13.983 1.00 19.75 85 ILE A C 1
ATOM 651 O O . ILE B 2 61 ? -10.895 72.619 13.648 1.00 18.86 85 ILE A O 1
ATOM 656 N N . ILE B 2 62 ? -12.379 71.709 15.086 1.00 19.02 86 ILE A N 1
ATOM 657 C CA . ILE B 2 62 ? -12.359 72.819 16.025 1.00 18.35 86 ILE A CA 1
ATOM 658 C C . ILE B 2 62 ? -11.624 72.373 17.275 1.00 19.45 86 ILE A C 1
ATOM 659 O O . ILE B 2 62 ? -12.030 71.415 17.929 1.00 19.86 86 ILE A O 1
ATOM 664 N N . LEU B 2 63 ? -10.541 73.067 17.611 1.00 19.28 87 LEU A N 1
ATOM 665 C CA . LEU B 2 63 ? -9.755 72.688 18.773 1.00 20.45 87 LEU A CA 1
ATOM 666 C C . LEU B 2 63 ? -9.625 73.774 19.833 1.00 21.00 87 LEU A C 1
ATOM 667 O O . LEU B 2 63 ? -9.511 74.962 19.524 1.00 17.37 87 LEU A O 1
ATOM 672 N N . ALA B 2 64 ? -9.653 73.350 21.092 1.00 19.67 88 ALA A N 1
ATOM 673 C CA . ALA B 2 64 ? -9.500 74.264 22.216 1.00 20.32 88 ALA A CA 1
ATOM 674 C C . ALA B 2 64 ? -8.299 73.794 23.027 1.00 21.41 88 ALA A C 1
ATOM 675 O O . ALA B 2 64 ? -8.183 72.608 23.338 1.00 20.19 88 ALA A O 1
ATOM 677 N N . TYR B 2 65 ? -7.403 74.721 23.347 1.00 20.68 89 TYR A N 1
ATOM 678 C CA . TYR B 2 65 ? -6.220 74.414 24.141 1.00 22.98 89 TYR A CA 1
ATOM 679 C C . TYR B 2 65 ? -6.285 75.186 25.450 1.00 23.48 89 TYR A C 1
ATOM 680 O O . TYR B 2 65 ? -6.889 76.254 25.519 1.00 24.01 89 TYR A O 1
ATOM 689 N N . ALA B 2 66 ? -5.661 74.638 26.484 1.00 23.65 90 ALA A N 1
ATOM 690 C CA . ALA B 2 66 ? -5.618 75.290 27.788 1.00 24.74 90 ALA A CA 1
ATOM 691 C C . ALA B 2 66 ? -4.195 75.195 28.337 1.00 23.53 90 ALA A C 1
ATOM 692 O O . ALA B 2 66 ? -3.490 74.222 28.077 1.00 23.84 90 ALA A O 1
ATOM 694 N N . SER B 2 67 ? -3.764 76.214 29.072 1.00 23.09 91 SER A N 1
ATOM 695 C CA . SER B 2 67 ? -2.429 76.207 29.656 1.00 25.42 91 SER A CA 1
ATOM 696 C C . SER B 2 67 ? -2.508 75.486 30.995 1.00 26.21 91 SER A C 1
ATOM 697 O O . SER B 2 67 ? -3.196 75.937 31.907 1.00 26.17 91 SER A O 1
ATOM 700 N N . MET B 2 68 ? -1.802 74.364 31.098 1.00 28.48 92 MET A N 1
ATOM 701 C CA . MET B 2 68 ? -1.814 73.544 32.309 1.00 28.60 92 MET A CA 1
ATOM 702 C C . MET B 2 68 ? -0.434 73.348 32.921 1.00 30.24 92 MET A C 1
ATOM 703 O O . MET B 2 68 ? 0.581 73.402 32.222 1.00 28.58 92 MET A O 1
ATOM 708 N N . ASN B 2 69 ? -0.410 73.107 34.232 1.00 33.52 93 ASN A N 1
ATOM 709 C CA . ASN B 2 69 ? 0.837 72.832 34.929 1.00 34.90 93 ASN A CA 1
ATOM 710 C C . ASN B 2 69 ? 0.957 71.309 34.913 1.00 36.63 93 ASN A C 1
ATOM 711 O O . ASN B 2 69 ? 0.034 70.625 34.468 1.00 34.96 93 ASN A O 1
ATOM 716 N N . GLU B 2 70 ? 2.077 70.779 35.397 1.00 38.53 94 GLU A N 1
ATOM 717 C CA . GLU B 2 70 ? 2.302 69.336 35.393 1.00 40.47 94 GLU A CA 1
ATOM 718 C C . GLU B 2 70 ? 1.226 68.497 36.089 1.00 40.92 94 GLU A C 1
ATOM 719 O O . GLU B 2 70 ? 0.883 67.409 35.617 1.00 41.14 94 GLU A O 1
ATOM 725 N N . ASP B 2 71 ? 0.697 68.987 37.206 1.00 40.25 95 ASP A N 1
ATOM 726 C CA . ASP B 2 71 ? -0.335 68.243 37.925 1.00 39.49 95 ASP A CA 1
ATOM 727 C C . ASP B 2 71 ? -1.631 68.203 37.125 1.00 38.74 95 ASP A C 1
ATOM 728 O O . ASP B 2 71 ? -2.291 67.166 37.038 1.00 37.48 95 ASP A O 1
ATOM 733 N N . GLU B 2 72 ? -1.992 69.339 36.542 1.00 37.89 96 GLU A N 1
ATOM 734 C CA . GLU B 2 72 ? -3.199 69.422 35.736 1.00 37.21 96 GLU A CA 1
ATOM 735 C C . GLU B 2 72 ? -3.077 68.497 34.532 1.00 36.33 96 GLU A C 1
ATOM 736 O O . GLU B 2 72 ? -4.045 67.854 34.131 1.00 37.35 96 GLU A O 1
ATOM 742 N N . ILE B 2 73 ? -1.878 68.427 33.965 1.00 35.49 97 ILE A N 1
ATOM 743 C CA . ILE B 2 73 ? -1.623 67.573 32.810 1.00 35.09 97 ILE A CA 1
ATOM 744 C C . ILE B 2 73 ? -1.871 66.104 33.145 1.00 35.45 97 ILE A C 1
ATOM 745 O O . ILE B 2 73 ? -2.542 65.394 32.398 1.00 34.25 97 ILE A O 1
ATOM 750 N N . ASN B 2 74 ? -1.332 65.655 34.273 1.00 35.43 98 ASN A N 1
ATOM 751 C CA . ASN B 2 74 ? -1.487 64.265 34.686 1.00 36.29 98 ASN A CA 1
ATOM 752 C C . ASN B 2 74 ? -2.931 63.869 34.956 1.00 35.32 98 ASN A C 1
ATOM 753 O O . ASN B 2 74 ? -3.327 62.735 34.696 1.00 35.34 98 ASN A O 1
ATOM 758 N N . ALA B 2 75 ? -3.715 64.804 35.479 1.00 34.51 99 ALA A N 1
ATOM 759 C CA . ALA B 2 75 ? -5.112 64.528 35.784 1.00 34.17 99 ALA A CA 1
ATOM 760 C C . ALA B 2 75 ? -6.041 64.902 34.632 1.00 33.73 99 ALA A C 1
ATOM 761 O O . ALA B 2 75 ? -7.219 64.548 34.642 1.00 32.58 99 ALA A O 1
ATOM 763 N N . HIS B 2 76 ? -5.507 65.603 33.636 1.00 32.72 100 HIS A N 1
ATOM 764 C CA . HIS B 2 76 ? -6.307 66.045 32.494 1.00 33.14 100 HIS A CA 1
ATOM 765 C C . HIS B 2 76 ? -6.860 64.953 31.586 1.00 33.18 100 HIS A C 1
ATOM 766 O O . HIS B 2 76 ? -6.199 63.954 31.306 1.00 31.49 100 HIS A O 1
ATOM 773 N N . LYS B 2 77 ? -8.079 65.183 31.111 1.00 34.09 101 LYS A N 1
ATOM 774 C CA . LYS B 2 77 ? -8.771 64.264 30.212 1.00 35.59 101 LYS A CA 1
ATOM 775 C C . LYS B 2 77 ? -9.459 65.115 29.140 1.00 34.37 101 LYS A C 1
ATOM 776 O O . LYS B 2 77 ? -10.429 65.817 29.423 1.00 34.06 101 LYS A O 1
ATOM 782 N N . PRO B 2 78 ? -8.960 65.069 27.894 1.00 33.97 102 PRO A N 1
ATOM 783 C CA . PRO B 2 78 ? -9.558 65.861 26.813 1.00 32.62 102 PRO A CA 1
ATOM 784 C C . PRO B 2 78 ? -10.935 65.380 26.379 1.00 31.26 102 PRO A C 1
ATOM 785 O O . PRO B 2 78 ? -11.238 64.190 26.441 1.00 32.39 102 PRO A O 1
ATOM 789 N N . SER B 2 79 ? -11.766 66.320 25.947 1.00 31.33 103 SER A N 1
ATOM 790 C CA . SER B 2 79 ? -13.101 65.996 25.477 1.00 30.52 103 SER A CA 1
ATOM 791 C C . SER B 2 79 ? -13.040 65.968 23.963 1.00 30.42 103 SER A C 1
ATOM 792 O O . SER B 2 79 ? -12.962 67.014 23.319 1.00 31.14 103 SER A O 1
ATOM 795 N N . ILE B 2 80 ? -13.060 64.769 23.396 1.00 29.68 104 ILE A N 1
ATOM 796 C CA . ILE B 2 80 ? -13.004 64.618 21.952 1.00 29.21 104 ILE A CA 1
ATOM 797 C C . ILE B 2 80 ? -14.383 64.248 21.431 1.00 29.82 104 ILE A C 1
ATOM 798 O O . ILE B 2 80 ? -14.891 63.157 21.696 1.00 29.06 104 ILE A O 1
ATOM 803 N N . VAL B 2 81 ? -14.989 65.171 20.694 1.00 26.94 105 VAL A N 1
ATOM 804 C CA . VAL B 2 81 ? -16.314 64.953 20.144 1.00 26.44 105 VAL A CA 1
ATOM 805 C C . VAL B 2 81 ? -16.277 64.736 18.636 1.00 28.75 105 VAL A C 1
ATOM 806 O O . VAL B 2 81 ? -15.642 65.493 17.893 1.00 28.31 105 VAL A O 1
ATOM 810 N N . LEU B 2 82 ? -16.947 63.681 18.194 1.00 28.24 106 LEU A N 1
ATOM 811 C CA . LEU B 2 82 ? -17.030 63.360 16.781 1.00 30.21 106 LEU A CA 1
ATOM 812 C C . LEU B 2 82 ? -18.485 63.539 16.376 1.00 30.91 106 LEU A C 1
ATOM 813 O O . LEU B 2 82 ? -19.391 63.123 17.102 1.00 30.02 106 LEU A O 1
ATOM 818 N N . VAL B 2 83 ? -18.712 64.171 15.228 1.00 29.75 107 VAL A N 1
ATOM 819 C CA . VAL B 2 83 ? -20.069 64.399 14.742 1.00 31.06 107 VAL A CA 1
ATOM 820 C C . VAL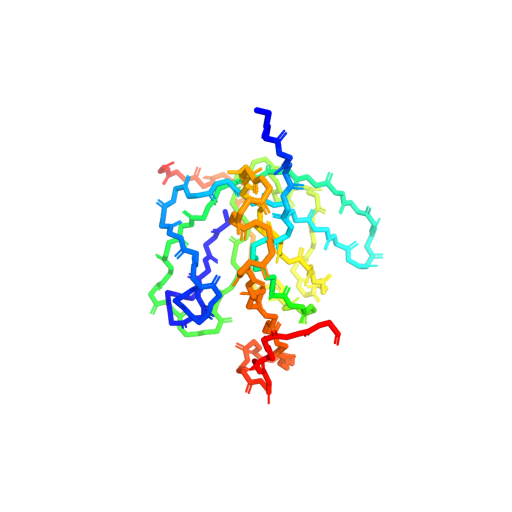 B 2 83 ? -20.261 63.843 13.338 1.00 32.43 107 VAL A C 1
ATOM 821 O O . VAL B 2 83 ? -19.299 63.426 12.688 1.00 32.67 107 VAL A O 1
ATOM 825 N N . ASP B 2 84 ? -21.509 63.824 12.881 1.00 34.09 108 ASP A N 1
ATOM 826 C CA . ASP B 2 84 ? -21.822 63.339 11.544 1.00 36.53 108 ASP A CA 1
ATOM 827 C C . ASP B 2 84 ? -22.000 64.521 10.601 1.00 37.49 108 ASP A C 1
ATOM 828 O O . ASP B 2 84 ? -21.831 65.675 11.003 1.00 36.71 108 ASP A O 1
ATOM 833 N N . GLU B 2 85 ? -22.349 64.229 9.353 1.00 38.30 109 GLU A N 1
ATOM 834 C CA . GLU B 2 85 ? -22.535 65.259 8.338 1.00 40.22 109 GLU A CA 1
ATOM 835 C C . GLU B 2 85 ? -23.566 66.318 8.720 1.00 39.70 109 GLU A C 1
ATOM 836 O O . GLU B 2 85 ? -23.619 67.387 8.112 1.00 38.89 109 GLU A O 1
ATOM 842 N N . LYS B 2 86 ? -24.380 66.021 9.728 1.00 39.20 110 LYS A N 1
ATOM 843 C CA . LYS B 2 86 ? -25.407 66.952 10.182 1.00 38.70 110 LYS A CA 1
ATOM 844 C C . LYS B 2 86 ? -24.989 67.618 11.489 1.00 37.08 110 LYS A C 1
ATOM 845 O O . LYS B 2 86 ? -25.784 68.306 12.135 1.00 35.75 110 LYS A O 1
ATOM 851 N N . ASN B 2 87 ? -23.734 67.408 11.870 1.00 34.89 111 ASN A N 1
ATOM 852 C CA . ASN B 2 87 ? -23.198 67.976 13.097 1.00 32.92 111 ASN A CA 1
ATOM 853 C C . ASN B 2 87 ? -23.918 67.427 14.325 1.00 34.21 111 ASN A C 1
ATOM 854 O O . ASN B 2 87 ? -23.994 68.077 15.368 1.00 33.91 111 ASN A O 1
ATOM 859 N N . GLU B 2 88 ? -24.443 66.215 14.179 1.00 35.82 112 GLU A N 1
ATOM 860 C CA . GLU B 2 88 ? -25.125 65.525 15.265 1.00 37.77 112 GLU A CA 1
ATOM 861 C C . GLU B 2 88 ? -24.020 64.711 15.933 1.00 37.04 112 GLU A C 1
ATOM 862 O O . GLU B 2 88 ? -23.137 64.189 15.252 1.00 35.57 112 GLU A O 1
ATOM 868 N N . ILE B 2 89 ? -24.059 64.604 17.255 1.00 37.91 113 ILE A N 1
ATOM 869 C CA . ILE B 2 89 ? -23.031 63.861 17.979 1.00 38.44 113 ILE A CA 1
ATOM 870 C C . ILE B 2 89 ? -23.025 62.373 17.655 1.00 39.09 113 ILE A C 1
ATOM 871 O O . ILE B 2 89 ? -24.073 61.726 17.608 1.00 40.87 113 ILE A O 1
ATOM 876 N N . LEU B 2 90 ? -21.831 61.839 17.424 1.00 38.14 114 LEU A N 1
ATOM 877 C CA . LEU B 2 90 ? -21.664 60.423 17.129 1.00 38.07 114 LEU A CA 1
ATOM 878 C C . LEU B 2 90 ? -20.944 59.776 18.300 1.00 37.43 114 LEU A C 1
ATOM 879 O O . LEU B 2 90 ? -21.286 58.673 18.731 1.00 36.65 114 LEU A O 1
ATOM 884 N N . GLU B 2 91 ? -19.946 60.484 18.816 1.00 35.37 115 GLU A N 1
ATOM 885 C CA . GLU B 2 91 ? -19.161 60.001 19.938 1.00 36.50 115 GLU A CA 1
ATOM 886 C C . GLU B 2 91 ? -18.561 61.164 20.711 1.00 35.79 115 GLU 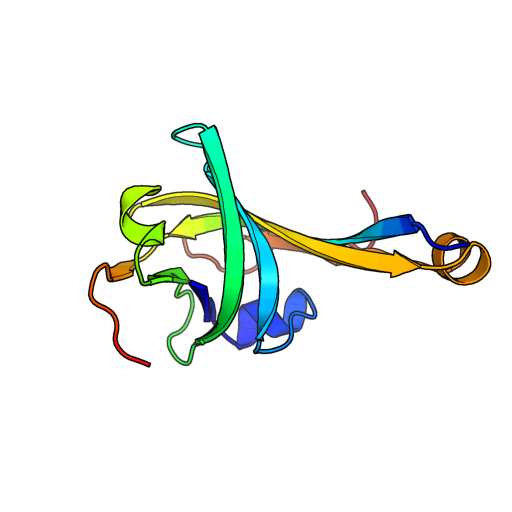A C 1
ATOM 887 O O . GLU B 2 91 ? -18.452 62.283 20.202 1.00 34.85 115 GLU A O 1
ATOM 893 N N . LYS B 2 92 ? -18.189 60.884 21.954 1.00 35.52 116 LYS A N 1
ATOM 894 C CA . LYS B 2 92 ? -17.547 61.857 22.820 1.00 35.03 116 LYS A CA 1
ATOM 895 C C . LYS B 2 92 ? -16.624 61.064 23.723 1.00 36.99 116 LYS A C 1
ATOM 896 O O . LYS B 2 92 ? -17.047 60.544 24.758 1.00 38.37 116 LYS A O 1
ATOM 902 N N . GLY B 2 93 ? -15.365 60.961 23.321 1.00 36.93 117 GLY A N 1
ATOM 903 C CA . GLY B 2 93 ? -14.404 60.214 24.104 1.00 37.59 117 GLY A CA 1
ATOM 904 C C . GLY B 2 93 ? -13.613 61.095 25.040 1.00 39.79 117 GLY A C 1
ATOM 905 O O . GLY B 2 93 ? -13.497 62.304 24.834 1.00 40.52 117 GLY A O 1
ATOM 906 N N . LEU B 2 94 ? -13.068 60.484 26.081 1.00 41.26 118 LEU A N 1
ATOM 907 C CA . LEU B 2 94 ? -12.278 61.212 27.053 1.00 43.19 118 LEU A CA 1
ATOM 908 C C . LEU B 2 94 ? -10.826 60.761 26.963 1.00 44.80 118 LEU A C 1
ATOM 909 O O . LEU B 2 94 ? -10.078 60.826 27.936 1.00 44.22 118 LEU A O 1
ATOM 914 N N . GLU B 2 95 ? -10.443 60.307 25.771 1.00 47.07 119 GLU A N 1
ATOM 915 C CA . GLU B 2 95 ? -9.088 59.838 25.494 1.00 50.01 119 GLU A CA 1
ATOM 916 C C . GLU B 2 95 ? -8.828 59.940 23.992 1.00 50.88 119 GLU A C 1
ATOM 917 O O . GLU B 2 95 ? -9.761 60.098 23.204 1.00 50.18 119 GLU A O 1
ATOM 923 N N . HIS B 2 96 ? -7.560 59.855 23.599 1.00 51.61 120 HIS A N 1
ATOM 924 C CA . HIS B 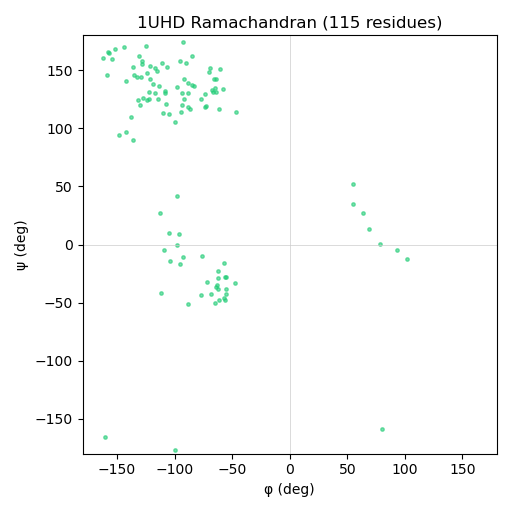2 96 ? -7.193 59.944 22.190 1.00 52.26 120 HIS A CA 1
ATOM 925 C C . HIS B 2 96 ? -7.357 58.600 21.492 1.00 53.50 120 HIS A C 1
ATOM 926 O O . HIS B 2 96 ? -7.673 57.612 22.190 1.00 54.62 120 HIS A O 1
#

Solvent-accessible surface area: 7130 Å² total; per-residue (Å²): 192,87,101,134,57,34,55,0,34,0,53,110,0,26,1,61,63,32,56,68,122,87,161,102,6,17,0,11,64,96,5,0,154,60,0,78,8,171,106,49,58,141,1,55,0,15,3,73,90,75,49,65,181,30,54,31,108,0,30,63,3,178,120,158,10,37,0,8,2,19,22,85,17,13,187,94,17,56,106,43,12,32,0,28,1,26,1,106,33,77,14,55,123,105,83,50,123,88,44,107,12,1,32,0,53,6,26,127,139,5,61,69,99,113,90,33,86,137,178

B-factor: mean 29.36, std 10.47, range [10.27, 59.95]

InterPro domains:
  IPR003190 Aspartate decarboxylase [MF_00446] (1-117)
  IPR003190 Aspartate decarboxylase [PF02261] (1-113)
  IPR003190 Aspartate decarboxylase [PIRSF006246] (1-115)
  IPR003190 Aspartate decarboxylase [PTHR21012] (1-115)
  IPR003190 Aspartate decarboxylase [TIGR00223] (1-116)
  IPR003190 Aspartate decarboxylase [cd06919] (4-111)
  IPR009010 Aspartate decarboxylase-like domain superfamily [SSF50692] (1-115)

Secondary structure (DSSP, 8-state):
-EEEHHHHHHTT--TT-EEEEEETTT--EEEEE-EEESSTT-EEEEGGGGGG--TT-EEEEEEEEEE-HHHHHH---EEEEE-TTS-EEEEES--/--EEEEEEEEEEEE--EEETT---

Nearest PDB structures (foldseek):
  1uhe-assembly1_A  TM=1.010E+00  e=6.253E-19  Helicobacter pylori
  6p1y-assembly1_B  TM=9.742E-01  e=9.216E-12  Mycobacterium tuberculosis H37Rv
  3plx-assembly1_B  TM=9.830E-01  e=1.120E-11  Campylobacter jejuni subsp. jejuni NCTC 11168 = ATCC 700819
  1vc3-assembly1_B  TM=9.783E-01  e=1.507E-10  Thermus thermophilus
  6oz8-assembly1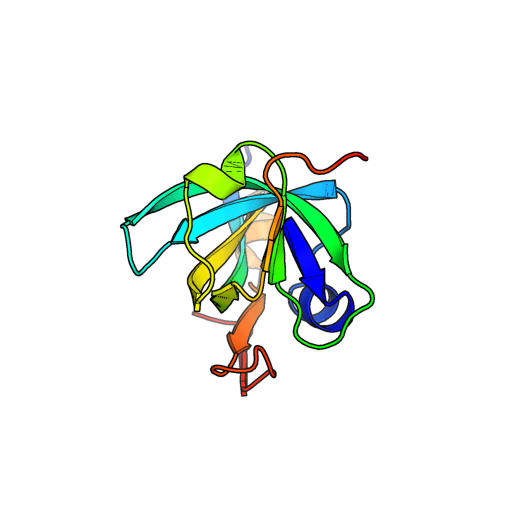_D  TM=9.770E-01  e=1.608E-10  Mycobacterium tuberculosis H37Rv

Radius of gyration: 14.04 Å; Cα contacts (8 Å, |Δi|>4): 294; chains: 2; bounding box: 36×33×36 Å

Organism: Helicobacter pylori (strain ATCC 700392 / 26695) (NCBI:txid85962)

Sequence (119 aa):
MTFEMLYSKIHRATITDANLNYIGITIDEDLAKLAKLREGMKVEIVDVNNGERFSTYVILGKKRGEICVNGAAARKVAIGDVVIILAYASMNEDEINAHKPSIVLVDEKNEILEKGLEH